Protein AF-A0A4P9YZ66-F1 (afdb_monomer_lite)

Foldseek 3Di:
DDDPPDDDPDDDPQLVVQQFFAACLGPSNQQVQCVLQVHDPDVPPSPDPRDAFPDWDDDPFKIKGKDWHADPPPPDDKIKIKIFIWTQDPPPRGTGTFKIKIFMDFPSCVSRCDQLSDTQAAFQLVVCVSPPAAPDWDADPDPPFHIKGHNLQQQKMWGFPHRDDPCRRTGTGMIMGGDRDD

Sequence (182 aa):
MYAMTQSVPRADPCPFHQVLATTPHGQLFQRHIAALYGLAVEEEEEDGPVPKASTVKTFSDCEYHTYQLPATSSGQHGIATVVYCFDRDARTSELSLGAIHLTGSSMPMRQFALPGNIELSMTGRQVVAALGEPERKGGPTSSASGVWMAWDRTGIQVELSAIDWEHPDATIREIILYRPAV

InterPro domains:
  IPR045657 Immunity protein CdiI, Gammaproteobacteria-type [PF19929] (97-178)

Organism: NCBI:txid1712513

pLDDT: mean 81.53, std 15.17, range [41.88, 97.5]

Radius of gyration: 18.16 Å; chains: 1; bounding box: 47×66×49 Å

Secondary structure (DSSP, 8-state):
-------PPPPPP-HHHHHTT--TT-HHHHHHHHHHTT----SS-TTS-PPPPSEEEE-SSEEEEEEEEPPPTTS----EEEEEEEEEPTTT--EEEEEEEEES-SSGGGGG--GGG--TT-BHHHHHHHH-S-SEEE--SSTT---EEEEGGGTEEEEES-SSTT-TTPBEEEEEEEPPP-

Structure (mmCIF, N/CA/C/O backbone):
data_AF-A0A4P9YZ66-F1
#
_entry.id   AF-A0A4P9YZ66-F1
#
loop_
_atom_site.group_PDB
_atom_site.id
_atom_site.type_symbol
_atom_site.label_atom_id
_atom_site.label_alt_id
_atom_site.label_comp_id
_atom_site.label_asym_id
_atom_site.label_entity_id
_atom_site.label_seq_id
_atom_site.pdbx_PDB_ins_code
_atom_site.Cartn_x
_atom_site.Cartn_y
_atom_site.Cartn_z
_atom_site.occupancy
_atom_site.B_iso_or_equiv
_atom_site.auth_seq_id
_atom_site.auth_comp_id
_atom_site.auth_asym_id
_atom_site.auth_atom_id
_atom_site.pdbx_PDB_model_num
ATOM 1 N N . MET A 1 1 ? -12.846 -50.600 -2.522 1.00 49.28 1 MET A N 1
ATOM 2 C CA . MET A 1 1 ? -11.863 -49.691 -3.145 1.00 49.28 1 MET A CA 1
ATOM 3 C C . MET A 1 1 ? -12.249 -48.282 -2.701 1.00 49.28 1 MET A C 1
ATOM 5 O O . MET A 1 1 ? -13.204 -47.739 -3.233 1.00 49.28 1 MET A O 1
ATOM 9 N N . TYR A 1 2 ? -11.654 -47.777 -1.614 1.00 46.97 2 TYR A N 1
ATOM 10 C CA . TYR A 1 2 ? -11.995 -46.464 -1.048 1.00 46.97 2 TYR A CA 1
ATOM 11 C C . TYR A 1 2 ? -11.134 -45.394 -1.721 1.00 46.97 2 TYR A C 1
ATOM 13 O O . TYR A 1 2 ? -9.908 -45.461 -1.651 1.00 46.97 2 TYR A O 1
ATOM 21 N N . ALA A 1 3 ? -11.773 -44.437 -2.393 1.00 48.75 3 ALA A N 1
ATOM 22 C CA . ALA A 1 3 ? -11.102 -43.268 -2.941 1.00 48.75 3 ALA A CA 1
ATOM 23 C C . ALA A 1 3 ? -10.721 -42.337 -1.782 1.00 48.75 3 ALA A C 1
ATOM 25 O O . ALA A 1 3 ? -11.588 -41.743 -1.145 1.00 48.75 3 ALA A O 1
ATOM 26 N N . MET A 1 4 ? -9.425 -42.240 -1.484 1.00 56.31 4 MET A N 1
ATOM 27 C CA . MET A 1 4 ? -8.910 -41.209 -0.590 1.00 56.31 4 MET A CA 1
ATOM 28 C C . MET A 1 4 ? -8.967 -39.869 -1.324 1.00 56.31 4 MET A C 1
ATOM 30 O O . MET A 1 4 ? -8.147 -39.593 -2.197 1.00 56.31 4 MET A O 1
ATOM 34 N N . THR A 1 5 ? -9.945 -39.034 -0.984 1.00 56.16 5 THR A N 1
ATOM 35 C CA . THR A 1 5 ? -9.934 -37.616 -1.344 1.00 56.16 5 THR A CA 1
ATOM 36 C C . THR A 1 5 ? -8.793 -36.949 -0.585 1.00 56.16 5 THR A C 1
ATOM 38 O O . THR A 1 5 ? -8.906 -36.699 0.614 1.00 56.16 5 THR A O 1
ATOM 41 N N . GLN A 1 6 ? -7.677 -36.697 -1.268 1.00 47.19 6 GLN A N 1
ATOM 42 C CA . GLN A 1 6 ? -6.627 -35.836 -0.737 1.00 47.19 6 GLN A CA 1
ATOM 43 C C . GLN A 1 6 ? -7.205 -34.425 -0.610 1.00 47.19 6 GLN A C 1
ATOM 45 O O . GLN A 1 6 ? -7.567 -33.800 -1.607 1.00 47.19 6 GLN A O 1
ATOM 50 N N . SER A 1 7 ? -7.348 -33.941 0.623 1.00 49.16 7 SER A N 1
ATOM 51 C CA . SER A 1 7 ? -7.690 -32.547 0.879 1.00 49.16 7 SER A CA 1
ATOM 52 C C . SER A 1 7 ? -6.542 -31.683 0.373 1.00 49.16 7 SER A C 1
ATOM 54 O O . SER A 1 7 ? -5.430 -31.771 0.896 1.00 49.16 7 SER A O 1
ATOM 56 N N . VAL A 1 8 ? -6.802 -30.862 -0.643 1.00 46.88 8 VAL A N 1
ATOM 57 C CA . VAL A 1 8 ? -5.858 -29.824 -1.061 1.00 46.88 8 VAL A CA 1
ATOM 58 C C . VAL A 1 8 ? -5.632 -28.916 0.153 1.00 46.88 8 VAL A C 1
ATOM 60 O O . VAL A 1 8 ? -6.621 -28.420 0.703 1.00 46.88 8 VAL A O 1
ATOM 63 N N . PRO A 1 9 ? -4.386 -28.724 0.621 1.00 41.88 9 PRO A N 1
ATOM 64 C CA . PRO A 1 9 ? -4.123 -27.795 1.708 1.00 41.88 9 PRO A CA 1
ATOM 65 C C . PRO A 1 9 ? -4.633 -26.416 1.285 1.00 41.88 9 PRO A C 1
ATOM 67 O O . PRO A 1 9 ? -4.266 -25.909 0.224 1.00 41.88 9 PRO A O 1
ATOM 70 N N . ARG A 1 10 ? -5.531 -25.832 2.087 1.00 47.53 10 ARG A N 1
ATOM 71 C CA . ARG A 1 10 ? -5.905 -24.427 1.915 1.00 47.53 10 ARG A CA 1
ATOM 72 C C . ARG A 1 10 ? -4.621 -23.627 2.087 1.00 47.53 10 ARG A C 1
ATOM 74 O O . ARG A 1 10 ? -4.001 -23.721 3.139 1.00 47.53 10 ARG A O 1
ATOM 81 N N . ALA A 1 11 ? -4.211 -22.903 1.048 1.00 54.81 11 ALA A N 1
ATOM 82 C CA . ALA A 1 11 ? -3.158 -21.914 1.196 1.00 54.81 11 ALA A CA 1
ATOM 83 C C . ALA A 1 11 ? -3.591 -20.959 2.313 1.00 54.81 11 ALA A C 1
ATOM 85 O O . ALA A 1 11 ? -4.713 -20.441 2.261 1.00 54.81 11 ALA A O 1
ATOM 86 N N . ASP A 1 12 ? -2.747 -20.788 3.329 1.00 51.47 12 ASP A N 1
ATOM 87 C CA . ASP A 1 12 ? -3.023 -19.824 4.385 1.00 51.47 12 ASP A CA 1
ATOM 88 C C . ASP A 1 12 ? -3.271 -18.462 3.729 1.00 51.47 12 ASP A C 1
ATOM 90 O O . ASP A 1 12 ? -2.506 -18.052 2.845 1.00 51.47 12 ASP A O 1
ATOM 94 N N . PRO A 1 13 ? -4.369 -17.772 4.080 1.00 62.62 13 PRO A N 1
ATOM 95 C CA . PRO A 1 13 ? -4.647 -16.478 3.497 1.00 62.62 13 PRO A CA 1
ATOM 96 C C . PRO A 1 13 ? -3.486 -15.554 3.854 1.00 62.62 13 PRO A C 1
ATOM 98 O O . PRO A 1 13 ? -3.155 -15.397 5.032 1.00 62.62 13 PRO A O 1
ATOM 101 N N . CYS A 1 14 ? -2.882 -14.969 2.818 1.00 64.75 14 CYS A N 1
ATOM 102 C CA . CYS A 1 14 ? -1.884 -13.909 2.917 1.00 64.75 14 CYS A CA 1
ATOM 103 C C . CYS A 1 14 ? -2.232 -12.957 4.086 1.00 64.75 14 CYS A C 1
ATOM 105 O O . CYS A 1 14 ? -3.402 -12.573 4.194 1.00 64.75 14 CYS A O 1
ATOM 107 N N . PRO A 1 15 ? -1.271 -12.552 4.943 1.00 61.22 15 PRO A N 1
ATOM 108 C CA . PRO A 1 15 ? -1.529 -11.653 6.073 1.00 61.22 15 PRO A CA 1
ATOM 109 C C . PRO A 1 15 ? -2.302 -10.384 5.686 1.00 61.22 15 PRO A C 1
ATOM 111 O O . PRO A 1 15 ? -3.110 -9.892 6.468 1.00 61.22 15 PRO A O 1
ATOM 114 N N . PHE A 1 16 ? -2.135 -9.903 4.449 1.00 71.50 16 PHE A N 1
ATOM 115 C CA . PHE A 1 16 ? -2.938 -8.820 3.883 1.00 71.50 16 PHE A CA 1
ATOM 116 C C . PHE A 1 16 ? -4.445 -9.122 3.875 1.00 71.50 16 PHE A C 1
ATOM 118 O O . PHE A 1 16 ? -5.248 -8.310 4.324 1.00 71.50 16 PHE A O 1
ATOM 125 N N . HIS A 1 17 ? -4.849 -10.308 3.414 1.00 75.38 17 HIS A N 1
ATOM 126 C CA . HIS A 1 17 ? -6.258 -10.703 3.402 1.00 75.38 17 HIS A CA 1
ATOM 127 C C . HIS A 1 17 ? -6.848 -10.798 4.809 1.00 75.38 17 HIS A C 1
ATOM 129 O O . HIS A 1 17 ? -8.046 -10.591 4.975 1.00 75.38 17 HIS A O 1
ATOM 135 N N . GLN A 1 18 ? -6.021 -11.081 5.818 1.00 75.81 18 GLN A N 1
ATOM 136 C CA . GLN A 1 18 ? -6.464 -11.148 7.211 1.00 75.81 18 GLN A CA 1
ATOM 137 C C . GLN A 1 18 ? -6.764 -9.763 7.795 1.00 75.81 18 GLN A C 1
ATOM 139 O O . GLN A 1 18 ? -7.584 -9.654 8.702 1.00 75.81 18 GLN A O 1
ATOM 144 N N . VAL A 1 19 ? -6.128 -8.706 7.277 1.00 79.31 19 VAL A N 1
ATOM 145 C CA . VAL A 1 19 ? -6.390 -7.322 7.705 1.00 79.31 19 VAL A CA 1
ATOM 146 C C . VAL A 1 19 ? -7.425 -6.602 6.845 1.00 79.31 19 VAL A C 1
ATOM 148 O O . VAL A 1 19 ? -7.869 -5.512 7.213 1.00 79.31 19 VAL A O 1
ATOM 151 N N . LEU A 1 20 ? -7.863 -7.192 5.729 1.00 78.81 20 LEU A N 1
ATOM 152 C CA . LEU A 1 20 ? -8.990 -6.661 4.965 1.00 78.81 20 LEU A CA 1
ATOM 153 C C . LEU A 1 20 ? -10.239 -6.561 5.856 1.00 78.81 20 LEU A C 1
ATOM 155 O O . LEU A 1 20 ? -10.486 -7.408 6.709 1.00 78.81 20 LEU A O 1
ATOM 159 N N . ALA A 1 21 ? -11.021 -5.500 5.649 1.00 81.94 21 ALA A N 1
ATOM 160 C CA . ALA A 1 21 ? -12.227 -5.165 6.417 1.00 81.94 21 ALA A CA 1
ATOM 161 C C . ALA A 1 21 ? -12.022 -4.805 7.904 1.00 81.94 21 ALA A C 1
ATOM 163 O O . ALA A 1 21 ? -12.999 -4.566 8.609 1.00 81.94 21 ALA A O 1
ATOM 164 N N . THR A 1 22 ? -10.781 -4.701 8.383 1.00 88.94 22 THR A N 1
ATOM 165 C CA . THR A 1 22 ? -10.498 -4.140 9.714 1.00 88.94 22 THR A CA 1
ATOM 166 C C . THR A 1 22 ? -10.749 -2.629 9.773 1.00 88.94 22 THR A C 1
ATOM 168 O O . THR A 1 22 ? -10.855 -1.956 8.748 1.00 88.94 22 THR A O 1
ATOM 171 N N . THR A 1 23 ? -10.838 -2.091 10.988 1.00 90.94 23 THR A N 1
ATOM 172 C CA . THR A 1 23 ? -10.915 -0.650 11.280 1.00 90.94 23 THR A CA 1
ATOM 173 C C . THR A 1 23 ? -9.575 -0.184 11.882 1.00 90.94 23 THR A C 1
ATOM 175 O O . THR A 1 23 ? -8.807 -1.036 12.345 1.00 90.94 23 THR A O 1
ATOM 178 N N . PRO A 1 24 ? -9.268 1.127 11.957 1.00 89.44 24 PRO A N 1
ATOM 179 C CA . PRO A 1 24 ? -8.000 1.601 12.533 1.00 89.44 24 PRO A CA 1
ATOM 180 C C . PRO A 1 24 ? -7.844 1.321 14.038 1.00 89.44 24 PRO A C 1
ATOM 182 O O . PRO A 1 24 ? -6.771 1.519 14.607 1.00 89.44 24 PRO A O 1
ATOM 185 N N . HIS A 1 25 ? -8.904 0.850 14.697 1.00 88.75 25 HIS A N 1
ATOM 186 C CA . HIS A 1 25 ? -8.898 0.426 16.098 1.00 88.75 25 HIS A CA 1
ATOM 187 C C . HIS A 1 25 ? -9.155 -1.079 16.253 1.00 88.75 25 HIS A C 1
ATOM 189 O O . HIS A 1 25 ? -9.274 -1.575 17.367 1.00 88.75 25 HIS A O 1
ATOM 195 N N . GLY A 1 26 ? -9.274 -1.813 15.144 1.00 87.75 26 GLY A N 1
ATOM 196 C CA . GLY A 1 26 ? -9.519 -3.248 15.167 1.00 87.75 26 GLY A CA 1
ATOM 197 C C . GLY A 1 26 ? -8.294 -4.015 15.659 1.00 87.75 26 GLY A C 1
ATOM 198 O O . GLY A 1 26 ? -7.167 -3.732 15.253 1.00 87.75 26 GLY A O 1
ATOM 199 N N . GLN A 1 27 ? -8.518 -5.049 16.469 1.00 87.69 27 GLN A N 1
ATOM 200 C CA . GLN A 1 27 ? -7.443 -5.868 17.035 1.00 87.69 27 GLN A CA 1
ATOM 201 C C . GLN A 1 27 ? -6.532 -6.469 15.949 1.00 87.69 27 GLN A C 1
ATOM 203 O O . GLN A 1 27 ? -5.312 -6.423 16.062 1.00 87.69 27 GLN A O 1
ATOM 208 N N . LEU A 1 28 ? -7.102 -6.983 14.853 1.00 87.56 28 LEU A N 1
ATOM 209 C CA . LEU A 1 28 ? -6.324 -7.535 13.732 1.00 87.56 28 LEU A CA 1
ATOM 210 C C . LEU A 1 28 ? -5.400 -6.493 13.082 1.00 87.56 28 LEU A C 1
ATOM 212 O O . LEU A 1 28 ? -4.259 -6.809 12.750 1.00 87.56 28 LEU A O 1
ATOM 216 N N . PHE A 1 29 ? -5.862 -5.247 12.950 1.00 89.19 29 PHE A N 1
ATOM 217 C CA . PHE A 1 29 ? -5.042 -4.144 12.452 1.00 89.19 29 PHE A CA 1
ATOM 218 C C . PHE A 1 29 ? -3.889 -3.836 13.414 1.00 89.19 29 PHE A C 1
ATOM 220 O O . PHE A 1 29 ? -2.732 -3.812 13.000 1.00 89.19 29 PHE A O 1
ATOM 227 N N . GLN A 1 30 ? -4.181 -3.680 14.706 1.00 88.25 30 GLN A N 1
ATOM 228 C CA . GLN A 1 30 ? -3.173 -3.414 15.736 1.00 88.25 30 GLN A CA 1
ATOM 229 C C . GLN A 1 30 ? -2.091 -4.501 15.791 1.00 88.25 30 GLN A C 1
ATOM 231 O O . GLN A 1 30 ? -0.899 -4.189 15.815 1.00 88.25 30 GLN A O 1
ATOM 236 N N . ARG A 1 31 ? -2.496 -5.777 15.734 1.00 85.25 31 ARG A N 1
ATOM 237 C CA . ARG A 1 31 ? -1.580 -6.928 15.677 1.00 85.25 31 ARG A CA 1
ATOM 238 C C . ARG A 1 31 ? -0.680 -6.878 14.447 1.00 85.25 31 ARG A C 1
ATOM 240 O O . ARG A 1 31 ? 0.514 -7.151 14.543 1.00 85.25 31 ARG A O 1
ATOM 247 N N . HIS A 1 32 ? -1.231 -6.498 13.299 1.00 86.25 32 HIS A N 1
ATOM 248 C CA . HIS A 1 32 ? -0.461 -6.370 12.070 1.00 86.25 32 HIS A CA 1
ATOM 249 C C . HIS A 1 32 ? 0.552 -5.217 12.131 1.00 86.25 32 HIS A C 1
ATOM 251 O O . HIS A 1 32 ? 1.704 -5.408 11.746 1.00 86.25 32 HIS A O 1
ATOM 257 N N . ILE A 1 33 ? 0.184 -4.057 12.690 1.00 86.50 33 ILE A N 1
ATOM 258 C CA . ILE A 1 33 ? 1.139 -2.963 12.927 1.00 86.50 33 ILE A CA 1
ATOM 259 C C . ILE A 1 33 ? 2.257 -3.414 13.870 1.00 86.50 33 ILE A C 1
ATOM 261 O O . ILE A 1 33 ? 3.427 -3.200 13.570 1.00 86.50 33 ILE A O 1
ATOM 265 N N . ALA A 1 34 ? 1.930 -4.066 14.987 1.00 84.12 34 ALA A N 1
ATOM 266 C CA . ALA A 1 34 ? 2.940 -4.580 15.911 1.00 84.12 34 ALA A CA 1
ATOM 267 C C . ALA A 1 34 ? 3.915 -5.548 15.211 1.00 84.12 34 ALA A C 1
ATOM 269 O O . ALA A 1 34 ? 5.133 -5.397 15.346 1.00 84.12 34 ALA A O 1
ATOM 270 N N . ALA A 1 35 ? 3.398 -6.461 14.380 1.00 82.25 35 ALA A N 1
ATOM 271 C CA . ALA A 1 35 ? 4.213 -7.383 13.593 1.00 82.25 35 ALA A CA 1
ATOM 272 C C . ALA A 1 35 ? 5.181 -6.657 12.638 1.00 82.25 35 ALA A C 1
ATOM 274 O O . ALA A 1 35 ? 6.358 -7.028 12.582 1.00 82.25 35 ALA A O 1
ATOM 275 N N . LEU A 1 36 ? 4.740 -5.584 11.965 1.00 81.00 36 LEU A N 1
ATOM 276 C CA . LEU A 1 36 ? 5.592 -4.780 11.071 1.00 81.00 36 LEU A CA 1
ATOM 277 C C . LEU A 1 36 ? 6.781 -4.132 11.783 1.00 81.00 36 LEU A C 1
ATOM 279 O O . LEU A 1 36 ? 7.839 -3.950 11.180 1.00 81.00 36 LEU A O 1
ATOM 283 N N . TYR A 1 37 ? 6.627 -3.807 13.066 1.00 78.69 37 TYR A N 1
ATOM 284 C CA . TYR A 1 37 ? 7.705 -3.280 13.902 1.00 78.69 37 TYR A CA 1
ATOM 285 C C . TYR A 1 37 ? 8.539 -4.383 14.575 1.00 78.69 37 TYR A C 1
ATOM 287 O O . TYR A 1 37 ? 9.467 -4.076 15.322 1.00 78.69 37 TYR A O 1
ATOM 295 N N . GLY A 1 38 ? 8.239 -5.661 14.315 1.00 78.56 38 GLY A N 1
ATOM 296 C CA . GLY A 1 38 ? 8.894 -6.797 14.964 1.00 78.56 38 GLY A CA 1
ATOM 297 C C . GLY A 1 38 ? 8.591 -6.893 16.460 1.00 78.56 38 GLY A C 1
ATOM 298 O O . GLY A 1 38 ? 9.386 -7.463 17.206 1.00 78.56 38 GLY A O 1
ATOM 299 N N . LEU A 1 39 ? 7.479 -6.308 16.910 1.00 79.56 39 LEU A N 1
ATOM 300 C CA . LEU A 1 39 ? 7.048 -6.359 18.301 1.00 79.56 39 LEU A CA 1
ATOM 301 C C . LEU A 1 39 ? 6.318 -7.675 18.566 1.00 79.56 39 LEU A C 1
ATOM 303 O O . LEU A 1 39 ? 5.580 -8.173 17.712 1.00 79.56 39 LEU A O 1
ATOM 307 N N . ALA A 1 40 ? 6.525 -8.235 19.758 1.00 74.75 40 ALA A N 1
ATOM 308 C CA . ALA A 1 40 ? 5.752 -9.382 20.206 1.00 74.75 40 ALA A CA 1
ATOM 309 C C . ALA A 1 40 ? 4.278 -8.974 20.313 1.00 74.75 40 ALA A C 1
ATOM 311 O O . ALA A 1 40 ? 3.940 -7.985 20.961 1.00 74.75 40 ALA A O 1
ATOM 312 N N . VAL A 1 41 ? 3.412 -9.733 19.650 1.00 67.75 41 VAL A N 1
ATOM 313 C CA . VAL A 1 41 ? 1.969 -9.636 19.841 1.00 67.75 41 VAL A CA 1
ATOM 314 C C . VAL A 1 41 ? 1.641 -10.574 20.991 1.00 67.75 41 VAL A C 1
ATOM 316 O O . VAL A 1 41 ? 1.445 -11.767 20.769 1.00 67.75 41 VAL A O 1
ATOM 319 N N . GLU A 1 42 ? 1.665 -10.076 22.225 1.00 67.38 42 GLU A N 1
ATOM 320 C CA . GLU A 1 42 ? 1.164 -10.875 23.341 1.00 67.38 42 GLU A CA 1
ATOM 321 C C . GLU A 1 42 ? -0.352 -11.041 23.174 1.00 67.38 42 GLU A C 1
ATOM 323 O O . GLU A 1 42 ? -1.070 -10.084 22.883 1.00 67.38 42 GLU A O 1
ATOM 328 N N . GLU A 1 43 ? -0.841 -12.281 23.256 1.00 61.62 43 GLU A N 1
ATOM 329 C CA . GLU A 1 43 ? -2.228 -12.612 22.901 1.00 61.62 43 GLU A CA 1
ATOM 330 C C . GLU A 1 43 ? -3.262 -11.998 23.862 1.00 61.62 43 GLU A C 1
ATOM 332 O O . GLU A 1 43 ? -4.433 -11.900 23.487 1.00 61.62 43 GLU A O 1
ATOM 337 N N . GLU A 1 44 ? -2.832 -11.548 25.048 1.00 58.19 44 GLU A N 1
ATOM 338 C CA . GLU A 1 44 ? -3.707 -11.196 26.175 1.00 58.19 44 GLU A CA 1
ATOM 339 C C . GLU A 1 44 ? -3.607 -9.738 26.666 1.00 58.19 44 GLU A C 1
ATOM 341 O O . GLU A 1 44 ? -4.489 -9.302 27.405 1.00 58.19 44 GLU A O 1
ATOM 346 N N . GLU A 1 45 ? -2.613 -8.946 26.243 1.00 57.75 45 GLU A N 1
ATOM 347 C CA . GLU A 1 45 ? -2.569 -7.517 26.590 1.00 57.75 45 GLU A CA 1
ATOM 348 C C . GLU A 1 45 ? -3.289 -6.680 25.527 1.00 57.75 45 GLU A C 1
ATOM 350 O O . GLU A 1 45 ? -2.757 -6.384 24.456 1.00 57.75 45 GLU A O 1
ATOM 355 N N . GLU A 1 46 ? -4.515 -6.263 25.854 1.00 55.53 46 GLU A N 1
ATOM 356 C CA . GLU A 1 46 ? -5.337 -5.339 25.054 1.00 55.53 46 GLU A CA 1
ATOM 357 C C . GLU A 1 46 ? -4.623 -3.990 24.791 1.00 55.53 46 GLU A C 1
ATOM 359 O O . GLU A 1 46 ? -4.924 -3.315 23.809 1.00 55.53 46 GLU A O 1
ATOM 364 N N . ASP A 1 47 ? -3.611 -3.662 25.607 1.00 54.94 47 ASP A N 1
ATOM 365 C CA . ASP A 1 47 ? -2.813 -2.429 25.580 1.00 54.94 47 ASP A CA 1
ATOM 366 C C . ASP A 1 47 ? -1.299 -2.670 25.379 1.00 54.94 47 ASP A C 1
ATOM 368 O O . ASP A 1 47 ? -0.467 -1.844 25.774 1.00 54.94 47 ASP A O 1
ATOM 372 N N . GLY A 1 48 ? -0.905 -3.779 24.739 1.00 60.59 48 GLY A N 1
ATOM 373 C CA . GLY A 1 48 ? 0.479 -3.943 24.276 1.00 60.59 48 GLY A CA 1
ATOM 374 C C . GLY A 1 48 ? 0.922 -2.726 23.437 1.00 60.59 48 GLY A C 1
ATOM 375 O O . GLY A 1 48 ? 0.073 -2.042 22.857 1.00 60.59 48 GLY A O 1
ATOM 376 N N . PRO A 1 49 ? 2.225 -2.391 23.349 1.00 67.62 49 PRO A N 1
ATOM 377 C CA . PRO A 1 49 ? 2.683 -1.138 22.750 1.00 67.62 49 PRO A CA 1
ATOM 378 C C . PRO A 1 49 ? 2.481 -1.138 21.229 1.00 67.62 49 PRO A C 1
ATOM 380 O O . PRO A 1 49 ? 3.419 -1.351 20.465 1.00 67.62 49 PRO A O 1
ATOM 383 N N . VAL A 1 50 ? 1.255 -0.879 20.771 1.00 76.75 50 VAL A N 1
ATOM 384 C CA . VAL A 1 50 ? 0.945 -0.700 19.357 1.00 76.75 50 VAL A CA 1
ATOM 385 C C . VAL A 1 50 ? 1.607 0.605 18.916 1.00 76.75 50 VAL A C 1
ATOM 387 O O . VAL A 1 50 ? 1.307 1.672 19.467 1.00 76.75 50 VAL A O 1
ATOM 390 N N . PRO A 1 51 ? 2.509 0.555 17.924 1.00 83.19 51 PRO A N 1
ATOM 391 C CA . PRO A 1 51 ? 3.099 1.747 17.345 1.00 83.19 51 PRO A CA 1
ATOM 392 C C . PRO A 1 51 ? 2.009 2.744 16.951 1.00 83.19 51 PRO A C 1
ATOM 394 O O . PRO A 1 51 ? 1.034 2.396 16.283 1.00 83.19 51 PRO A O 1
ATOM 397 N N . LYS A 1 52 ? 2.161 4.002 17.369 1.00 88.69 52 LYS A N 1
ATOM 398 C CA . LYS A 1 52 ? 1.259 5.072 16.935 1.00 88.69 52 LYS A CA 1
ATOM 399 C C . LYS A 1 52 ? 1.585 5.457 15.497 1.00 88.69 52 LYS A C 1
ATOM 401 O O . LYS A 1 52 ? 2.755 5.494 15.114 1.00 88.69 52 LYS A O 1
ATOM 406 N N . ALA A 1 53 ? 0.553 5.789 14.726 1.00 91.88 53 ALA A N 1
ATOM 407 C CA . ALA A 1 53 ? 0.741 6.348 13.394 1.00 91.88 53 ALA A CA 1
ATOM 408 C C . ALA A 1 53 ? 1.601 7.620 13.482 1.00 91.88 53 ALA A C 1
ATOM 410 O O . ALA A 1 53 ? 1.356 8.496 14.312 1.00 91.88 53 ALA A O 1
ATOM 411 N N . SER A 1 54 ? 2.601 7.728 12.610 1.00 91.94 54 SER A N 1
ATOM 412 C CA . SER A 1 54 ? 3.440 8.920 12.464 1.00 91.94 54 SER A CA 1
ATOM 413 C C . SER A 1 54 ? 2.620 10.123 11.996 1.00 91.94 54 SER A C 1
ATOM 415 O O . SER A 1 54 ? 2.936 11.269 12.307 1.00 91.94 54 SER A O 1
ATOM 417 N N . THR A 1 55 ? 1.562 9.882 11.223 1.00 96.06 55 THR A N 1
ATOM 418 C CA . THR A 1 55 ? 0.594 10.903 10.820 1.00 96.06 55 THR A CA 1
ATOM 419 C C . THR A 1 55 ? -0.769 10.258 10.618 1.00 96.06 55 THR A C 1
ATOM 421 O O . THR A 1 55 ? -0.853 9.142 10.107 1.00 96.06 55 THR A O 1
ATOM 424 N N . VAL A 1 56 ? -1.823 10.986 10.984 1.00 96.94 56 VAL A N 1
ATOM 425 C CA . VAL A 1 56 ? -3.211 10.664 10.645 1.00 96.94 56 VAL A CA 1
ATOM 426 C C . VAL A 1 56 ? -3.774 11.826 9.832 1.00 96.94 56 VAL A C 1
ATOM 428 O O . VAL A 1 56 ? -3.704 12.975 10.273 1.00 96.94 56 VAL A O 1
ATOM 431 N N . LYS A 1 57 ? -4.279 11.547 8.627 1.00 97.50 57 LYS A N 1
ATOM 432 C CA . LYS A 1 57 ? -4.972 12.533 7.784 1.00 97.50 57 LYS A CA 1
ATOM 433 C C . LYS A 1 57 ? -6.410 12.093 7.578 1.00 97.50 57 LYS A C 1
ATOM 435 O O . LYS A 1 57 ? -6.643 11.001 7.074 1.00 97.50 57 LYS A O 1
ATOM 440 N N . THR A 1 58 ? -7.352 12.965 7.903 1.00 96.94 58 THR A N 1
ATOM 441 C CA . THR A 1 58 ? -8.784 12.678 7.790 1.00 96.94 58 THR A CA 1
ATOM 442 C C . THR A 1 58 ? -9.403 13.533 6.695 1.00 96.94 58 THR A C 1
ATOM 444 O O . THR A 1 58 ? -9.171 14.741 6.627 1.00 96.94 58 THR A O 1
ATOM 447 N N . PHE A 1 59 ? -10.217 12.897 5.864 1.00 96.19 59 PHE A N 1
ATOM 448 C CA . PHE A 1 59 ? -11.051 13.515 4.843 1.00 96.19 59 PHE A CA 1
ATOM 449 C C . PHE A 1 59 ? -12.523 13.168 5.111 1.00 96.19 59 PHE A C 1
ATOM 451 O O . PHE A 1 59 ? -12.844 12.428 6.045 1.00 96.19 59 PHE A O 1
ATOM 458 N N . SER A 1 60 ? -13.440 13.727 4.319 1.00 96.19 60 SER A N 1
ATOM 459 C CA . SER A 1 60 ? -14.880 13.485 4.494 1.00 96.19 60 SER A CA 1
ATOM 460 C C . SER A 1 60 ? -15.264 12.013 4.324 1.00 96.19 60 SER A C 1
ATOM 462 O O . SER A 1 60 ? -16.186 11.542 4.983 1.00 96.19 60 SER A O 1
ATOM 464 N N . ASP A 1 61 ? -14.556 11.297 3.458 1.00 95.81 61 ASP A N 1
ATOM 465 C CA . ASP A 1 61 ? -14.859 9.942 3.002 1.00 95.81 61 ASP A CA 1
ATOM 466 C C . ASP A 1 61 ? -13.793 8.908 3.383 1.00 95.81 61 ASP A C 1
ATOM 468 O O . ASP A 1 61 ? -14.019 7.720 3.181 1.00 95.81 61 ASP A O 1
ATOM 472 N N . CYS A 1 62 ? -12.655 9.315 3.952 1.00 96.44 62 CYS A N 1
ATOM 473 C CA . CYS A 1 62 ? -11.580 8.386 4.296 1.00 96.44 62 CYS A CA 1
ATOM 474 C C . CYS A 1 62 ? -10.627 8.905 5.385 1.00 96.44 62 CYS A C 1
ATOM 476 O O . CYS A 1 62 ? -10.605 10.092 5.727 1.00 96.44 62 CYS A O 1
ATOM 478 N N . GLU A 1 63 ? -9.818 7.999 5.930 1.00 97.31 63 GLU A N 1
ATOM 479 C CA . GLU A 1 63 ? -8.742 8.290 6.877 1.00 97.31 63 GLU A CA 1
ATOM 480 C C . GLU A 1 63 ? -7.455 7.558 6.487 1.00 97.31 63 GLU A C 1
ATOM 482 O O . GLU A 1 63 ? -7.470 6.367 6.185 1.00 97.31 63 GLU A O 1
ATOM 487 N N . TYR A 1 64 ? -6.329 8.270 6.513 1.00 97.25 64 TYR A N 1
ATOM 488 C CA . TYR A 1 64 ? -5.009 7.734 6.193 1.00 97.25 64 TYR A CA 1
ATOM 489 C C . TYR A 1 64 ? -4.144 7.679 7.445 1.00 97.25 64 TYR A C 1
ATOM 491 O O . TYR A 1 64 ? -3.852 8.717 8.041 1.00 97.25 64 TYR A O 1
ATOM 499 N N . HIS A 1 65 ? -3.665 6.485 7.788 1.00 96.62 65 HIS A N 1
ATOM 500 C CA . HIS A 1 65 ? -2.722 6.258 8.879 1.00 96.62 65 HIS A CA 1
ATOM 501 C C . HIS A 1 65 ? -1.355 5.910 8.303 1.00 96.62 65 HIS A C 1
ATOM 503 O O . HIS A 1 65 ? -1.177 4.854 7.697 1.00 96.62 65 HIS A O 1
ATOM 509 N N . THR A 1 66 ? -0.384 6.800 8.483 1.00 94.75 66 THR A N 1
ATOM 510 C CA . THR A 1 66 ? 0.984 6.630 7.985 1.00 94.75 66 THR A CA 1
ATOM 511 C C . THR A 1 66 ? 1.891 6.090 9.082 1.00 94.75 66 THR A C 1
ATOM 513 O O . THR A 1 66 ? 1.972 6.679 10.157 1.00 94.75 66 THR A O 1
ATOM 516 N N . TYR A 1 67 ? 2.632 5.026 8.782 1.00 91.62 67 TYR A N 1
ATOM 517 C CA . TYR A 1 67 ? 3.618 4.407 9.662 1.00 91.62 67 TYR A CA 1
ATOM 518 C C . TYR A 1 67 ? 4.982 4.395 8.982 1.00 91.62 67 TYR A C 1
ATOM 520 O O . T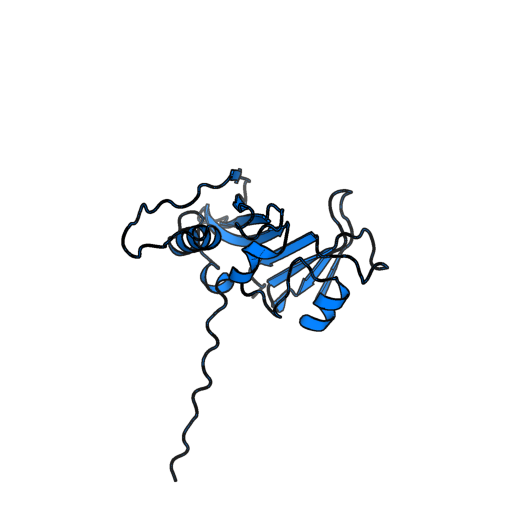YR A 1 67 ? 5.137 3.856 7.884 1.00 91.62 67 TYR A O 1
ATOM 528 N N . GLN A 1 68 ? 5.975 4.989 9.640 1.00 89.31 68 GLN A N 1
ATOM 529 C CA . GLN A 1 68 ? 7.370 4.906 9.220 1.00 89.31 68 GLN A CA 1
ATOM 530 C C . GLN A 1 68 ? 8.036 3.729 9.921 1.00 89.31 68 GLN A C 1
ATOM 532 O O . GLN A 1 68 ? 8.195 3.727 11.146 1.00 89.31 68 GLN A O 1
ATOM 537 N N . LEU A 1 69 ? 8.416 2.725 9.137 1.00 83.62 69 LEU A N 1
ATOM 538 C CA . LEU A 1 69 ? 9.094 1.543 9.641 1.00 83.62 69 LEU A CA 1
ATOM 539 C C . LEU A 1 69 ? 10.601 1.831 9.707 1.00 83.62 69 LEU A C 1
ATOM 541 O O . LEU A 1 69 ? 11.183 2.269 8.705 1.00 83.62 69 LEU A O 1
ATOM 545 N N . PRO A 1 70 ? 11.250 1.612 10.865 1.00 73.62 70 PRO A N 1
ATOM 546 C CA . PRO A 1 70 ? 12.686 1.800 10.982 1.00 73.62 70 PRO A CA 1
ATOM 547 C C . PRO A 1 70 ? 13.424 0.813 10.072 1.00 73.62 70 PRO A C 1
ATOM 549 O O . PRO A 1 70 ? 12.986 -0.321 9.865 1.00 73.62 70 PRO A O 1
ATOM 552 N N . ALA A 1 71 ? 14.580 1.234 9.553 1.00 65.06 71 ALA A N 1
ATOM 553 C CA . ALA A 1 71 ? 15.488 0.318 8.878 1.00 65.06 71 ALA A CA 1
ATOM 554 C C . ALA A 1 71 ? 15.841 -0.818 9.848 1.00 65.06 71 ALA A C 1
ATOM 556 O O . ALA A 1 71 ? 16.303 -0.565 10.964 1.00 65.06 71 ALA A O 1
ATOM 557 N N . THR A 1 72 ? 15.604 -2.068 9.446 1.00 63.41 72 THR A N 1
ATOM 558 C CA . THR A 1 72 ? 16.026 -3.214 10.263 1.00 63.41 72 THR A CA 1
ATOM 559 C C . THR A 1 72 ? 17.541 -3.160 10.483 1.00 63.41 72 THR A C 1
ATOM 561 O O . THR A 1 72 ? 18.289 -2.670 9.636 1.00 63.41 72 THR A O 1
ATOM 564 N N . SER A 1 73 ? 18.012 -3.695 11.607 1.00 53.34 73 SER A N 1
ATOM 565 C CA . SER A 1 73 ? 19.415 -3.697 12.059 1.00 53.34 73 SER A CA 1
ATOM 566 C C . SER A 1 73 ? 20.423 -4.381 11.114 1.00 53.34 73 SER A C 1
ATOM 568 O O . SER A 1 73 ? 21.608 -4.449 11.428 1.00 53.34 73 SER A O 1
ATOM 570 N N . SER A 1 74 ? 19.994 -4.854 9.941 1.00 55.72 74 SER A N 1
ATOM 571 C CA . SER A 1 74 ? 20.801 -5.570 8.945 1.00 55.72 74 SER A CA 1
ATOM 572 C C . SER A 1 74 ? 21.701 -4.679 8.067 1.00 55.72 74 SER A C 1
ATOM 574 O O . SER A 1 74 ? 22.277 -5.157 7.093 1.00 55.72 74 SER A O 1
ATOM 576 N N . GLY A 1 75 ? 21.870 -3.393 8.398 1.00 48.00 75 GLY A N 1
ATOM 577 C CA . GLY A 1 75 ? 22.853 -2.517 7.742 1.00 48.00 75 GLY A CA 1
ATOM 578 C C . GLY A 1 75 ? 22.479 -2.036 6.333 1.00 48.00 75 GLY A C 1
ATOM 579 O O . GLY A 1 75 ? 23.276 -1.350 5.698 1.00 48.00 75 GLY A O 1
ATOM 580 N N . GLN A 1 76 ? 21.273 -2.338 5.842 1.00 51.62 76 GLN A N 1
ATOM 581 C CA . GLN A 1 76 ? 20.721 -1.709 4.640 1.00 51.62 76 GLN A CA 1
ATOM 582 C C . GLN A 1 76 ? 19.861 -0.504 5.031 1.00 51.62 76 GLN A C 1
ATOM 584 O O . GLN A 1 76 ? 18.807 -0.633 5.651 1.00 51.62 76 GLN A O 1
ATOM 589 N N . HIS A 1 77 ? 20.339 0.689 4.679 1.00 46.25 77 HIS A N 1
ATOM 590 C CA . HIS A 1 77 ? 19.675 1.953 4.970 1.00 46.25 77 HIS A CA 1
ATOM 591 C C . HIS A 1 77 ? 18.437 2.150 4.084 1.00 46.25 77 HIS A C 1
ATOM 593 O O . HIS A 1 77 ? 18.540 2.212 2.862 1.00 46.25 77 HIS A O 1
ATOM 599 N N . GLY A 1 78 ? 17.269 2.310 4.701 1.00 59.91 78 GLY A N 1
ATOM 600 C CA . GLY A 1 78 ? 16.090 2.884 4.058 1.00 59.91 78 GLY A CA 1
ATOM 601 C C . GLY A 1 78 ? 14.882 2.878 4.989 1.00 59.91 78 GLY A C 1
ATOM 602 O O . GLY A 1 78 ? 14.751 2.002 5.839 1.00 59.91 78 GLY A O 1
ATOM 603 N N . ILE A 1 79 ? 14.037 3.900 4.862 1.00 72.75 79 ILE A N 1
ATOM 604 C CA . ILE A 1 79 ? 12.775 4.012 5.596 1.00 72.75 79 ILE A CA 1
ATOM 605 C C . ILE A 1 79 ? 11.698 3.444 4.679 1.00 72.75 79 ILE A C 1
ATOM 607 O O . ILE A 1 79 ? 11.527 3.940 3.563 1.00 72.75 79 ILE A O 1
ATOM 611 N N . ALA A 1 80 ? 10.992 2.409 5.129 1.00 84.00 80 ALA A N 1
ATOM 612 C CA . ALA A 1 80 ? 9.752 2.008 4.477 1.00 84.00 80 ALA A CA 1
ATOM 613 C C . ALA A 1 80 ? 8.598 2.799 5.088 1.00 84.00 80 ALA A C 1
ATOM 615 O O . ALA A 1 80 ? 8.580 3.067 6.291 1.00 84.00 80 ALA A O 1
ATOM 616 N N . THR A 1 81 ? 7.638 3.175 4.256 1.00 89.88 81 THR A N 1
ATOM 617 C CA . THR A 1 81 ? 6.410 3.818 4.710 1.00 89.88 81 THR A CA 1
ATOM 618 C C . THR A 1 81 ? 5.231 2.959 4.300 1.00 89.88 81 THR A C 1
ATOM 620 O O . THR A 1 81 ? 5.086 2.612 3.127 1.00 89.88 81 THR A O 1
ATOM 623 N N . VAL A 1 82 ? 4.394 2.640 5.283 1.00 91.56 82 VAL A N 1
ATOM 624 C CA . VAL A 1 82 ? 3.115 1.966 5.079 1.00 91.56 82 VAL A CA 1
ATOM 625 C C . VAL A 1 82 ? 2.010 2.969 5.371 1.00 91.56 82 VAL A C 1
ATOM 627 O O . VAL A 1 82 ? 2.012 3.600 6.430 1.00 91.56 82 VAL A O 1
ATOM 630 N N . VAL A 1 83 ? 1.074 3.140 4.441 1.00 94.56 83 VAL A N 1
ATOM 631 C CA . VAL A 1 83 ? -0.114 3.973 4.655 1.00 94.56 83 VAL A CA 1
ATOM 632 C C . VAL A 1 83 ? -1.357 3.112 4.540 1.00 94.56 83 VAL A C 1
ATOM 634 O O . VAL A 1 83 ? -1.600 2.517 3.498 1.00 94.56 83 VAL A O 1
ATOM 637 N N . TYR A 1 84 ? -2.155 3.070 5.598 1.00 95.00 84 TYR A N 1
ATOM 638 C CA . TYR A 1 84 ? -3.460 2.414 5.592 1.00 95.00 84 TYR A CA 1
ATOM 639 C C . TYR A 1 84 ? -4.521 3.457 5.280 1.00 95.00 84 TYR A C 1
ATOM 641 O O . TYR A 1 84 ? -4.604 4.463 5.982 1.00 95.00 84 TYR A O 1
ATOM 649 N N . CYS A 1 85 ? -5.302 3.220 4.232 1.00 96.19 85 CYS A N 1
ATOM 650 C CA . CYS A 1 85 ? -6.457 4.020 3.864 1.00 96.19 85 CYS A CA 1
ATOM 651 C C . CYS A 1 85 ? -7.725 3.296 4.320 1.00 96.19 85 CYS A C 1
ATOM 653 O O . CYS A 1 85 ? -7.998 2.173 3.885 1.00 96.19 85 CYS A O 1
ATOM 655 N N . PHE A 1 86 ? -8.487 3.936 5.198 1.00 96.06 86 PHE A N 1
ATOM 656 C CA . PHE A 1 86 ? -9.776 3.454 5.663 1.00 96.06 86 PHE A CA 1
ATOM 657 C C . PHE A 1 86 ? -10.888 4.264 5.011 1.00 96.06 86 PHE A C 1
ATOM 659 O O . PHE A 1 86 ? -10.980 5.470 5.232 1.00 96.06 86 PHE A O 1
ATOM 666 N N . ASP A 1 87 ? -11.742 3.595 4.248 1.00 95.19 87 ASP A N 1
ATOM 667 C CA . ASP A 1 87 ? -12.929 4.191 3.649 1.00 95.19 87 ASP A CA 1
ATOM 668 C C . ASP A 1 87 ? -14.015 4.348 4.709 1.00 95.19 87 ASP A C 1
ATOM 670 O O . ASP A 1 87 ? -14.230 3.456 5.538 1.00 95.19 87 ASP A O 1
ATOM 674 N N . ARG A 1 88 ? -14.723 5.473 4.662 1.00 95.69 88 ARG A N 1
ATOM 675 C CA . ARG A 1 88 ? -15.872 5.760 5.513 1.00 95.69 88 ARG A CA 1
ATOM 676 C C . ARG A 1 88 ? -17.153 5.357 4.801 1.00 95.69 88 ARG A C 1
ATOM 678 O O . ARG A 1 88 ? -17.486 5.898 3.747 1.00 95.69 88 ARG A O 1
ATOM 685 N N . ASP A 1 89 ? -17.919 4.466 5.416 1.00 94.19 89 ASP A N 1
ATOM 686 C CA . ASP A 1 89 ? -19.264 4.166 4.941 1.00 94.19 89 ASP A CA 1
ATOM 687 C C . ASP A 1 89 ? -20.152 5.414 5.077 1.00 94.19 89 ASP A C 1
ATOM 689 O O . ASP A 1 89 ? -20.304 5.985 6.157 1.00 94.19 89 ASP A O 1
ATOM 693 N N . ALA A 1 90 ? -20.753 5.853 3.971 1.00 93.69 90 ALA A N 1
ATOM 694 C CA . ALA A 1 90 ? -21.545 7.082 3.936 1.00 93.69 90 ALA A CA 1
ATOM 695 C C . ALA A 1 90 ? -22.835 7.016 4.779 1.00 93.69 90 ALA A C 1
ATOM 697 O O . ALA A 1 90 ? -23.436 8.051 5.064 1.00 93.69 90 ALA A O 1
ATOM 698 N N . ARG A 1 91 ? -23.296 5.815 5.147 1.00 95.06 91 ARG A N 1
ATOM 699 C CA . ARG A 1 91 ? -24.535 5.585 5.899 1.00 95.06 91 ARG A CA 1
ATOM 700 C C . ARG A 1 91 ? -24.260 5.408 7.387 1.00 95.06 91 ARG A C 1
ATOM 702 O O . ARG A 1 91 ? -25.003 5.958 8.194 1.00 95.06 91 ARG A O 1
ATOM 709 N N . THR A 1 92 ? -23.226 4.652 7.749 1.00 95.50 92 THR A N 1
ATOM 710 C CA . THR A 1 92 ? -22.905 4.326 9.150 1.00 95.50 92 THR A CA 1
ATOM 711 C C . THR A 1 92 ? -21.781 5.182 9.724 1.00 95.50 92 THR A C 1
ATOM 713 O O . THR A 1 92 ? -21.618 5.236 10.938 1.00 95.50 92 THR A O 1
ATOM 716 N N . SER A 1 93 ? -21.024 5.885 8.874 1.00 93.81 93 SER A N 1
ATOM 717 C CA . SER A 1 93 ? -19.772 6.570 9.227 1.00 93.81 93 SER A CA 1
ATOM 718 C C . SER A 1 93 ? -18.667 5.647 9.754 1.00 93.81 93 SER A C 1
ATOM 720 O O . SER A 1 93 ? -17.631 6.150 10.200 1.00 93.81 93 SER A O 1
ATOM 722 N N . GLU A 1 94 ? -18.855 4.326 9.683 1.00 94.62 94 GLU A N 1
ATOM 723 C CA . GLU A 1 94 ? -17.859 3.338 10.089 1.00 94.62 94 GLU A CA 1
ATOM 724 C C . GLU A 1 94 ? -16.685 3.327 9.111 1.00 94.62 94 GLU A C 1
ATOM 726 O O . GLU A 1 94 ? -16.853 3.500 7.903 1.00 94.62 94 GLU A O 1
ATOM 731 N N . LEU A 1 95 ? -15.485 3.132 9.653 1.00 94.75 95 LEU A N 1
ATOM 732 C CA . LEU A 1 95 ? -14.253 3.035 8.881 1.00 94.75 95 LEU A CA 1
ATOM 733 C C . LEU A 1 95 ? -13.948 1.573 8.575 1.00 94.75 95 LEU A C 1
ATOM 735 O O . LEU A 1 95 ? -13.954 0.746 9.484 1.00 94.75 95 LEU A O 1
ATOM 739 N N . SER A 1 96 ? -13.610 1.265 7.326 1.00 93.69 96 SER A N 1
ATOM 740 C CA . SER A 1 96 ? -13.130 -0.060 6.931 1.00 93.69 96 SER A CA 1
ATOM 741 C C . SER A 1 96 ? -11.906 0.055 6.035 1.00 93.69 96 SER A C 1
ATOM 743 O O . SER A 1 96 ? -11.826 0.965 5.217 1.00 93.69 96 SER A O 1
ATOM 745 N N . LEU A 1 97 ? -10.948 -0.863 6.168 1.00 94.06 97 LEU A N 1
ATOM 746 C CA . LEU A 1 97 ? -9.729 -0.834 5.368 1.00 94.06 97 LEU A CA 1
ATOM 747 C C . LEU A 1 97 ? -10.065 -0.970 3.875 1.00 94.06 97 LEU A C 1
ATOM 749 O O . LEU A 1 97 ? -10.591 -2.007 3.444 1.00 94.06 97 LEU A O 1
ATOM 753 N N . GLY A 1 98 ? -9.750 0.081 3.119 1.00 93.00 98 GLY A N 1
ATOM 754 C CA . GLY A 1 98 ? -9.940 0.185 1.674 1.00 93.00 98 GLY A CA 1
ATOM 755 C C . GLY A 1 98 ? -8.666 -0.140 0.903 1.00 93.00 98 GLY A C 1
ATOM 756 O O . GLY A 1 98 ? -8.701 -0.934 -0.042 1.00 93.00 98 GLY A O 1
ATOM 757 N N . ALA A 1 99 ? -7.530 0.410 1.349 1.00 94.00 99 ALA A N 1
ATOM 758 C CA . ALA A 1 99 ? -6.236 0.201 0.707 1.00 94.00 99 ALA A CA 1
ATOM 759 C C . ALA A 1 99 ? -5.041 0.255 1.673 1.00 94.00 99 ALA A C 1
ATOM 761 O O . ALA A 1 99 ? -5.106 0.845 2.750 1.00 94.00 99 ALA A O 1
ATOM 762 N N . ILE A 1 100 ? -3.922 -0.333 1.254 1.00 93.12 100 ILE A N 1
ATOM 763 C CA . ILE A 1 100 ? -2.607 -0.211 1.880 1.00 93.12 100 ILE A CA 1
ATOM 764 C C . ILE A 1 100 ? -1.609 0.223 0.815 1.00 93.12 100 ILE A C 1
ATOM 766 O O . ILE A 1 100 ? -1.449 -0.443 -0.204 1.00 93.12 100 ILE A O 1
ATOM 770 N N . HIS A 1 101 ? -0.912 1.314 1.082 1.00 93.56 101 HIS A N 1
ATOM 771 C CA . HIS A 1 101 ? 0.152 1.847 0.251 1.00 93.56 101 HIS A CA 1
ATOM 772 C C . HIS A 1 101 ? 1.503 1.499 0.857 1.00 93.56 101 HIS A C 1
ATOM 774 O O . HIS A 1 101 ? 1.725 1.679 2.057 1.00 93.56 101 HIS A O 1
ATOM 780 N N . LEU A 1 102 ? 2.412 1.035 0.015 1.00 91.12 102 LEU A N 1
ATOM 781 C CA . LEU A 1 102 ? 3.725 0.551 0.391 1.00 91.12 102 LEU A CA 1
ATOM 782 C C . LEU A 1 102 ? 4.791 1.290 -0.414 1.00 91.12 102 LEU A C 1
ATOM 784 O O . LEU A 1 102 ? 4.831 1.180 -1.638 1.00 91.12 102 LEU A O 1
ATOM 788 N N . THR A 1 103 ? 5.677 2.017 0.267 1.00 90.06 103 THR A N 1
ATOM 789 C CA . THR A 1 103 ? 6.779 2.772 -0.357 1.00 90.06 103 THR A CA 1
ATOM 790 C C . THR A 1 103 ? 8.089 2.591 0.415 1.00 90.06 103 THR A C 1
ATOM 792 O O . THR A 1 103 ? 8.085 2.222 1.592 1.00 90.06 103 THR A O 1
ATOM 795 N N . GLY A 1 104 ? 9.227 2.882 -0.224 1.00 84.31 104 GLY A N 1
ATOM 796 C CA . GLY A 1 104 ? 10.556 2.861 0.404 1.00 84.31 104 GLY A CA 1
ATOM 797 C C . GLY A 1 104 ? 11.426 1.673 -0.018 1.00 84.31 104 GLY A C 1
ATOM 798 O O . GLY A 1 104 ? 11.341 1.217 -1.155 1.00 84.31 104 GLY A O 1
ATOM 799 N N . SER A 1 105 ? 12.310 1.198 0.868 1.00 68.75 105 SER A N 1
ATOM 800 C CA . SER A 1 105 ? 13.212 0.071 0.576 1.00 68.75 105 SER A CA 1
ATOM 801 C C . SER A 1 105 ? 12.634 -1.272 1.044 1.00 68.75 105 SER A C 1
ATOM 803 O O . SER A 1 105 ? 11.960 -1.377 2.065 1.00 68.75 105 SER A O 1
ATOM 805 N N . SER A 1 106 ? 12.901 -2.317 0.262 1.00 58.38 106 SER A N 1
ATOM 806 C CA . SER A 1 106 ? 12.191 -3.604 0.199 1.00 58.38 106 SER A CA 1
ATOM 807 C C . SER A 1 106 ? 12.201 -4.497 1.452 1.00 58.38 106 SER A C 1
ATOM 809 O O . SER A 1 106 ? 11.490 -5.500 1.474 1.00 58.38 106 SER A O 1
ATOM 811 N N . MET A 1 107 ? 12.965 -4.188 2.504 1.00 55.44 107 MET A N 1
ATOM 812 C CA . MET A 1 107 ? 13.240 -5.172 3.566 1.00 55.44 107 MET A CA 1
ATOM 813 C C . MET A 1 107 ? 12.140 -5.362 4.629 1.00 55.44 107 MET A C 1
ATOM 815 O O . MET A 1 107 ? 11.915 -6.515 5.000 1.00 55.44 107 MET A O 1
ATOM 819 N N . PRO A 1 108 ? 11.383 -4.344 5.090 1.00 56.22 108 PRO A N 1
ATOM 820 C CA . PRO A 1 108 ? 10.287 -4.587 6.037 1.00 56.22 108 PRO A CA 1
ATOM 821 C C . PRO A 1 108 ? 9.096 -5.323 5.406 1.00 56.22 108 PRO A C 1
ATOM 823 O O . PRO A 1 108 ? 8.241 -5.854 6.108 1.00 56.22 108 PRO A O 1
ATOM 826 N N . MET A 1 109 ? 9.024 -5.376 4.072 1.00 61.31 109 MET A N 1
ATOM 827 C CA . MET A 1 109 ? 7.797 -5.775 3.387 1.00 61.31 109 MET A CA 1
ATOM 828 C C . MET A 1 109 ? 7.632 -7.269 3.134 1.00 61.31 109 MET A C 1
ATOM 830 O O . MET A 1 109 ? 6.565 -7.689 2.689 1.00 61.31 109 MET A O 1
ATOM 834 N N . ARG A 1 110 ? 8.642 -8.093 3.442 1.00 61.03 110 ARG A N 1
ATOM 835 C CA . ARG A 1 110 ? 8.523 -9.559 3.327 1.00 61.03 110 ARG A CA 1
ATOM 836 C C . ARG A 1 110 ? 7.347 -10.115 4.136 1.00 61.03 110 ARG A C 1
ATOM 838 O O . ARG A 1 110 ? 6.814 -11.162 3.788 1.00 61.03 110 ARG A O 1
ATOM 845 N N . GLN A 1 111 ? 6.910 -9.395 5.170 1.00 63.31 111 GLN A N 1
ATOM 846 C CA . GLN A 1 111 ? 5.749 -9.761 5.978 1.00 63.31 111 GLN A CA 1
ATOM 847 C C . GLN A 1 111 ? 4.408 -9.649 5.242 1.00 63.31 111 GLN A C 1
ATOM 849 O O . GLN A 1 111 ? 3.456 -10.319 5.632 1.00 63.31 111 GLN A O 1
ATOM 854 N N . PHE A 1 112 ? 4.307 -8.847 4.177 1.00 68.69 112 PHE A N 1
ATOM 855 C CA . PHE A 1 112 ? 3.045 -8.71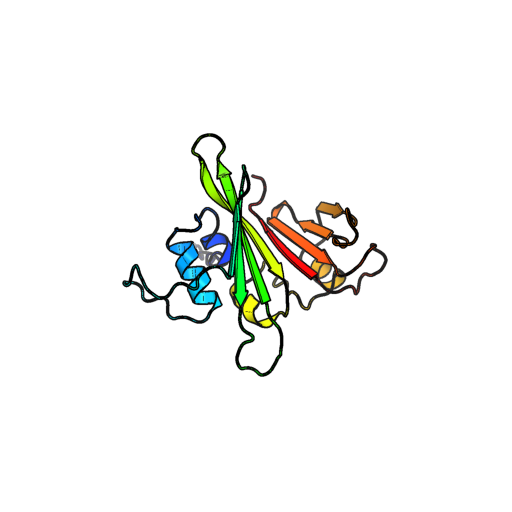2 3.449 1.00 68.69 112 PHE A CA 1
ATOM 856 C C . PHE A 1 112 ? 2.725 -9.923 2.569 1.00 68.69 112 PHE A C 1
ATOM 858 O O . PHE A 1 112 ? 1.582 -10.026 2.142 1.00 68.69 112 PHE A O 1
ATOM 865 N N . ALA A 1 113 ? 3.687 -10.825 2.307 1.00 74.19 113 ALA A N 1
ATOM 866 C CA . ALA A 1 113 ? 3.528 -11.983 1.417 1.00 74.19 113 ALA A CA 1
ATOM 867 C C . ALA A 1 113 ? 2.720 -11.627 0.152 1.00 74.19 113 ALA A C 1
ATOM 869 O O . ALA A 1 113 ? 1.639 -12.169 -0.093 1.00 74.19 113 ALA A O 1
ATOM 870 N N . LEU A 1 114 ? 3.211 -10.628 -0.590 1.00 78.19 114 LEU A N 1
ATOM 871 C CA . LEU A 1 114 ? 2.477 -10.007 -1.689 1.00 78.19 114 LEU A CA 1
ATOM 872 C C . LEU A 1 114 ? 2.136 -11.031 -2.788 1.00 78.19 114 LEU A C 1
ATOM 874 O O . LEU A 1 114 ? 2.939 -11.936 -3.049 1.00 78.19 114 LEU A O 1
ATOM 878 N N . PRO A 1 115 ? 0.979 -10.903 -3.468 1.00 78.69 115 PRO A N 1
ATOM 879 C CA . PRO A 1 115 ? 0.615 -11.819 -4.543 1.00 78.69 115 PRO A CA 1
ATOM 880 C C . PRO A 1 115 ? 1.689 -11.865 -5.635 1.00 78.69 115 PRO A C 1
ATOM 882 O O . PRO A 1 115 ? 2.297 -10.850 -5.969 1.00 78.69 115 PRO A O 1
ATOM 885 N N . GLY A 1 116 ? 1.955 -13.057 -6.171 1.00 79.44 116 GLY A N 1
ATOM 886 C CA . GLY A 1 116 ? 3.017 -13.254 -7.165 1.00 79.44 116 GLY A CA 1
ATOM 887 C C . GLY A 1 116 ? 4.437 -13.028 -6.631 1.00 79.44 116 GLY A C 1
ATOM 888 O O . GLY A 1 116 ? 5.368 -12.966 -7.429 1.00 79.44 116 GLY A O 1
ATOM 889 N N . ASN A 1 117 ? 4.615 -12.917 -5.307 1.00 85.19 117 ASN A N 1
ATOM 890 C CA . ASN A 1 117 ? 5.885 -12.592 -4.651 1.00 85.19 117 ASN A CA 1
ATOM 891 C C . ASN A 1 117 ? 6.514 -11.291 -5.177 1.00 85.19 117 ASN A C 1
ATOM 893 O O . ASN A 1 117 ? 7.736 -11.197 -5.288 1.00 85.19 117 ASN A O 1
ATOM 897 N N . ILE A 1 118 ? 5.688 -10.304 -5.541 1.00 87.38 118 ILE A N 1
ATOM 898 C CA . ILE A 1 118 ? 6.194 -9.003 -5.986 1.00 87.38 118 ILE A CA 1
ATOM 899 C C . ILE A 1 118 ? 6.915 -8.280 -4.841 1.00 87.38 118 ILE A C 1
ATOM 901 O O . ILE A 1 118 ? 6.537 -8.397 -3.678 1.00 87.38 118 ILE A O 1
ATOM 905 N N . GLU A 1 119 ? 7.946 -7.504 -5.170 1.00 87.31 119 GLU A N 1
ATOM 906 C CA . GLU A 1 119 ? 8.740 -6.733 -4.208 1.00 87.31 119 GLU A CA 1
ATOM 907 C C . GLU A 1 119 ? 8.996 -5.318 -4.744 1.00 87.31 119 GLU A C 1
ATOM 909 O O . GLU A 1 119 ? 9.124 -5.137 -5.951 1.00 87.31 119 GLU A O 1
ATOM 914 N N . LEU A 1 120 ? 9.165 -4.316 -3.864 1.00 86.31 120 LEU A N 1
ATOM 915 C CA . LEU A 1 120 ? 9.513 -2.934 -4.268 1.00 86.31 120 LEU A CA 1
ATOM 916 C C . LEU A 1 120 ? 10.826 -2.832 -5.066 1.00 86.31 120 LEU A C 1
ATOM 918 O O . LEU A 1 120 ? 11.050 -1.853 -5.767 1.00 86.31 120 LEU A O 1
ATOM 922 N N . SER A 1 121 ? 11.704 -3.827 -4.951 1.00 87.50 121 SER A N 1
ATOM 923 C CA . SER A 1 121 ? 12.967 -3.924 -5.689 1.00 87.50 121 SER A CA 1
ATOM 924 C C . SER A 1 121 ? 12.786 -4.320 -7.160 1.00 87.50 121 SER A C 1
ATOM 926 O O . SER A 1 121 ? 13.745 -4.230 -7.927 1.00 87.50 121 SER A O 1
ATOM 928 N N . MET A 1 122 ? 11.596 -4.785 -7.554 1.00 91.62 122 MET A N 1
ATOM 929 C CA . MET A 1 122 ? 11.335 -5.251 -8.912 1.00 91.62 122 MET A CA 1
ATOM 930 C C . MET A 1 122 ? 11.228 -4.100 -9.918 1.00 91.62 122 MET A C 1
ATOM 932 O O . MET A 1 122 ? 10.952 -2.948 -9.576 1.00 91.62 122 MET A O 1
ATOM 936 N N . THR A 1 123 ? 11.416 -4.429 -11.194 1.00 94.19 123 THR A N 1
ATOM 937 C CA . THR A 1 123 ? 11.088 -3.556 -12.325 1.00 94.19 123 THR A CA 1
ATOM 938 C C . THR A 1 123 ? 9.670 -3.802 -12.831 1.00 94.19 123 THR A C 1
ATOM 940 O O . THR A 1 123 ? 9.095 -4.870 -12.609 1.00 94.19 123 THR A O 1
ATOM 943 N N . GLY A 1 124 ? 9.120 -2.854 -13.596 1.00 93.06 124 GLY A N 1
ATOM 944 C CA . GLY A 1 124 ? 7.825 -3.029 -14.261 1.00 93.06 124 GLY A CA 1
ATOM 945 C C . GLY A 1 124 ? 7.746 -4.318 -15.092 1.00 93.06 124 GLY A C 1
ATOM 946 O O . GLY A 1 124 ? 6.768 -5.058 -14.991 1.00 93.06 124 GLY A O 1
ATOM 947 N N . ARG A 1 125 ? 8.811 -4.654 -15.836 1.00 95.00 125 ARG A N 1
ATOM 948 C CA . ARG A 1 125 ? 8.896 -5.916 -16.593 1.00 95.00 125 ARG A CA 1
ATOM 949 C C . ARG A 1 125 ? 8.800 -7.151 -15.696 1.00 95.00 125 ARG A C 1
ATOM 951 O O . ARG A 1 125 ? 8.126 -8.111 -16.059 1.00 95.00 125 ARG A O 1
ATOM 958 N N . GLN A 1 126 ? 9.478 -7.146 -14.549 1.00 95.06 126 GLN A N 1
ATOM 959 C CA . GLN A 1 126 ? 9.454 -8.273 -13.612 1.00 95.06 126 GLN A CA 1
ATOM 960 C C . GLN A 1 126 ? 8.067 -8.463 -12.993 1.00 95.06 126 GLN A C 1
ATOM 962 O O . GLN A 1 126 ? 7.616 -9.599 -12.871 1.00 95.06 126 GLN A O 1
ATOM 967 N N . VAL A 1 127 ? 7.361 -7.372 -12.682 1.00 93.88 127 VAL A N 1
ATOM 968 C CA . VAL A 1 127 ? 5.979 -7.436 -12.180 1.00 93.88 127 VAL A CA 1
ATOM 969 C C . VAL A 1 127 ? 5.049 -8.061 -13.218 1.00 93.88 127 VAL A C 1
ATOM 971 O O . VAL A 1 127 ? 4.305 -8.979 -12.886 1.00 93.88 127 VAL A O 1
ATOM 974 N N . VAL A 1 128 ? 5.120 -7.628 -14.481 1.00 95.00 128 VAL A N 1
ATOM 975 C CA . VAL A 1 128 ? 4.302 -8.211 -15.563 1.00 95.00 128 VAL A CA 1
ATOM 976 C C . VAL A 1 128 ? 4.641 -9.688 -15.780 1.00 95.00 128 VAL A C 1
ATOM 978 O O . VAL A 1 128 ? 3.745 -10.502 -15.979 1.00 95.00 128 VAL A O 1
ATOM 981 N N . ALA A 1 129 ? 5.916 -10.072 -15.683 1.00 94.75 129 ALA A N 1
ATOM 982 C CA . ALA A 1 129 ? 6.308 -11.479 -15.758 1.00 94.75 129 ALA A CA 1
ATOM 983 C C . ALA A 1 129 ? 5.742 -12.320 -14.595 1.00 94.75 129 ALA A C 1
ATOM 985 O O . ALA A 1 129 ? 5.454 -13.500 -14.788 1.00 94.75 129 ALA A O 1
ATOM 986 N N . ALA A 1 130 ? 5.575 -11.726 -13.408 1.00 93.12 130 ALA A N 1
ATOM 987 C CA . ALA A 1 130 ? 5.049 -12.396 -12.221 1.00 93.12 130 ALA A CA 1
ATOM 988 C C . ALA A 1 130 ? 3.510 -12.461 -12.180 1.00 93.12 130 ALA A C 1
ATOM 990 O O . ALA A 1 130 ? 2.955 -13.470 -11.745 1.00 93.12 130 ALA A O 1
ATOM 991 N N . LEU A 1 131 ? 2.820 -11.402 -12.616 1.00 93.00 131 LEU A N 1
ATOM 992 C CA . LEU A 1 131 ? 1.363 -11.245 -12.485 1.00 93.00 131 LEU A CA 1
ATOM 993 C C . LEU A 1 131 ? 0.588 -11.399 -13.804 1.00 93.00 131 LEU A C 1
ATOM 995 O O . LEU A 1 131 ? -0.637 -11.508 -13.786 1.00 93.00 131 LEU A O 1
ATOM 999 N N . GLY A 1 132 ? 1.273 -11.410 -14.947 1.00 95.12 132 GLY A N 1
ATOM 1000 C CA . GLY A 1 132 ? 0.658 -11.282 -16.268 1.00 95.12 132 GLY A CA 1
ATOM 1001 C C . GLY A 1 132 ? 0.352 -9.827 -16.640 1.00 95.12 132 GLY A C 1
ATOM 1002 O O . GLY A 1 132 ? 0.739 -8.888 -15.943 1.00 95.12 132 GLY A O 1
ATOM 1003 N N . GLU A 1 133 ? -0.349 -9.626 -17.758 1.00 96.44 133 GLU A N 1
ATOM 1004 C CA . GLU A 1 133 ? -0.729 -8.283 -18.220 1.00 96.44 133 GLU A CA 1
ATOM 1005 C C . GLU A 1 133 ? -1.727 -7.613 -17.256 1.00 96.44 133 GLU A C 1
ATOM 1007 O O . GLU A 1 133 ? -2.691 -8.264 -16.841 1.00 96.44 133 GLU A O 1
ATOM 1012 N N . PRO A 1 134 ? -1.541 -6.324 -16.918 1.00 95.81 134 PRO A N 1
ATOM 1013 C CA . PRO A 1 134 ? -2.489 -5.588 -16.085 1.00 95.81 134 PRO A CA 1
ATOM 1014 C C . PRO A 1 134 ? -3.776 -5.281 -16.860 1.00 95.81 134 PRO A C 1
ATOM 1016 O O . PRO A 1 134 ? -3.741 -5.073 -18.077 1.00 95.81 134 PRO A O 1
ATOM 1019 N N . GLU A 1 135 ? -4.917 -5.186 -16.171 1.00 96.62 135 GLU A N 1
ATOM 1020 C CA . GLU A 1 135 ? -6.176 -4.807 -16.828 1.00 96.62 135 GLU A CA 1
ATOM 1021 C C . GLU A 1 135 ? -6.273 -3.300 -17.081 1.00 96.62 135 GLU A C 1
ATOM 1023 O O . GLU A 1 135 ? -6.938 -2.877 -18.030 1.00 96.62 135 GLU A O 1
ATOM 1028 N N . ARG A 1 136 ? -5.597 -2.480 -16.266 1.00 95.50 136 ARG A N 1
ATOM 1029 C CA . ARG A 1 136 ? -5.547 -1.026 -16.450 1.00 95.50 136 ARG A CA 1
ATOM 1030 C C . ARG A 1 136 ? -4.130 -0.485 -16.362 1.00 95.50 136 ARG A C 1
ATOM 1032 O O . ARG A 1 136 ? -3.271 -1.000 -15.649 1.00 95.50 136 ARG A O 1
ATOM 1039 N N . LYS A 1 137 ? -3.913 0.591 -17.109 1.00 94.38 137 LYS A N 1
ATOM 1040 C CA . LYS A 1 137 ? -2.673 1.358 -17.173 1.00 94.38 137 LYS A CA 1
ATOM 1041 C C . LYS A 1 137 ? -3.046 2.836 -17.145 1.00 94.38 137 LYS A C 1
ATOM 1043 O O . LYS A 1 137 ? -4.031 3.224 -17.775 1.00 94.38 137 LYS A O 1
ATOM 1048 N N . GLY A 1 138 ? -2.265 3.661 -16.462 1.00 91.81 138 GLY A N 1
ATOM 1049 C CA . GLY A 1 138 ? -2.437 5.109 -16.498 1.00 91.81 138 GLY A CA 1
ATOM 1050 C C . GLY A 1 138 ? -1.122 5.863 -16.428 1.00 91.81 138 GLY A C 1
ATOM 1051 O O . GLY A 1 138 ? -0.087 5.330 -16.033 1.00 91.81 138 GLY A O 1
ATOM 1052 N N . GLY A 1 139 ? -1.174 7.103 -16.900 1.00 86.94 139 GLY A N 1
ATOM 1053 C CA . GLY A 1 139 ? -0.029 8.000 -16.942 1.00 86.94 139 GLY A CA 1
ATOM 1054 C C . GLY A 1 139 ? -0.005 8.983 -15.773 1.00 86.94 139 GLY A C 1
ATOM 1055 O O . GLY A 1 139 ? -0.972 9.057 -15.006 1.00 86.94 139 GLY A O 1
ATOM 1056 N N . PRO A 1 140 ? 1.076 9.771 -15.674 1.00 77.75 140 PRO A N 1
ATOM 1057 C CA . PRO A 1 140 ? 1.194 10.840 -14.694 1.00 77.75 140 PRO A CA 1
ATOM 1058 C C . PRO A 1 140 ? -0.009 11.792 -14.781 1.00 77.75 140 PRO A C 1
ATOM 1060 O O . PRO A 1 140 ? -0.269 12.391 -15.824 1.00 77.75 140 PRO A O 1
ATOM 1063 N N . THR A 1 141 ? -0.740 11.955 -13.679 1.00 70.00 141 THR A N 1
ATOM 1064 C CA . THR A 1 141 ? -1.794 12.977 -13.531 1.00 70.00 141 THR A CA 1
ATOM 1065 C C . THR A 1 141 ? -1.253 14.263 -12.905 1.00 70.00 141 THR A C 1
ATOM 1067 O O . THR A 1 141 ? -1.895 15.311 -12.951 1.00 70.00 141 THR A O 1
ATOM 1070 N N . SER A 1 142 ? -0.045 14.196 -12.343 1.00 70.88 142 SER A N 1
ATOM 1071 C CA . SER A 1 142 ? 0.729 15.309 -11.806 1.00 70.88 142 SER A CA 1
ATOM 1072 C C . SER A 1 142 ? 2.228 15.029 -11.952 1.00 70.88 142 SER A C 1
ATOM 1074 O O . SER A 1 142 ? 2.636 13.898 -12.212 1.00 70.88 142 SER A O 1
ATOM 1076 N N . SER A 1 143 ? 3.069 16.035 -11.704 1.00 65.31 143 SER A N 1
ATOM 1077 C CA . SER A 1 143 ? 4.527 15.850 -11.615 1.00 65.31 143 SER A CA 1
ATOM 1078 C C . SER A 1 143 ? 4.958 14.913 -10.479 1.00 65.31 143 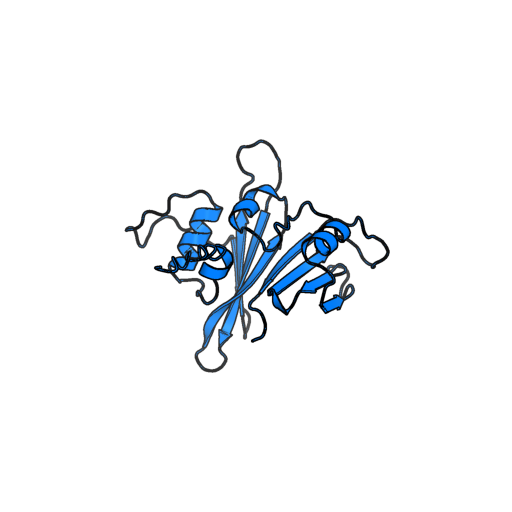SER A C 1
ATOM 1080 O O . SER A 1 143 ? 6.109 14.486 -10.444 1.00 65.31 143 SER A O 1
ATOM 1082 N N . ALA A 1 144 ? 4.052 14.607 -9.547 1.00 67.81 144 ALA A N 1
ATOM 1083 C CA . ALA A 1 144 ? 4.302 13.766 -8.387 1.00 67.81 144 ALA A CA 1
ATOM 1084 C C . ALA A 1 144 ? 3.807 12.322 -8.556 1.00 67.81 144 ALA A C 1
ATOM 1086 O O . ALA A 1 144 ? 3.981 11.544 -7.623 1.00 67.81 144 ALA A O 1
ATOM 1087 N N . SER A 1 145 ? 3.226 11.952 -9.700 1.00 75.31 145 SER A N 1
ATOM 1088 C CA . SER A 1 145 ? 2.748 10.594 -10.015 1.00 75.31 145 SER A CA 1
ATOM 1089 C C . SER A 1 145 ? 3.501 10.050 -11.224 1.00 75.31 145 SER A C 1
ATOM 1091 O O . SER A 1 145 ? 3.627 10.774 -12.206 1.00 75.31 145 SER A O 1
ATOM 1093 N N . GLY A 1 146 ? 3.984 8.814 -11.170 1.00 85.94 146 GLY A N 1
ATOM 1094 C CA . GLY A 1 146 ? 4.543 8.100 -12.315 1.00 85.94 146 GLY A CA 1
ATOM 1095 C C . GLY A 1 146 ? 3.475 7.392 -13.152 1.00 85.94 146 GLY A C 1
ATOM 1096 O O . GLY A 1 146 ? 2.270 7.558 -12.943 1.00 85.94 146 GLY A O 1
ATOM 1097 N N . VAL A 1 147 ? 3.924 6.575 -14.106 1.00 93.06 147 VAL A N 1
ATOM 1098 C CA . VAL A 1 147 ? 3.055 5.594 -14.772 1.00 93.06 147 VAL A CA 1
ATOM 1099 C C . VAL A 1 147 ? 2.688 4.467 -13.810 1.00 93.06 147 VAL A C 1
ATOM 1101 O O . VAL A 1 147 ? 3.504 4.046 -12.986 1.00 93.06 147 VAL A O 1
ATOM 1104 N N . TRP A 1 148 ? 1.466 3.954 -13.920 1.00 95.25 148 TRP A N 1
ATOM 1105 C CA . TRP A 1 148 ? 0.957 2.918 -13.024 1.00 95.25 148 TRP A CA 1
ATOM 1106 C C . TRP A 1 148 ? 0.184 1.831 -13.761 1.00 95.25 148 TRP A C 1
ATOM 1108 O O . TRP A 1 148 ? -0.487 2.084 -14.764 1.00 95.25 148 TRP A O 1
ATOM 1118 N N . MET A 1 149 ? 0.262 0.612 -13.234 1.00 95.88 149 MET A N 1
ATOM 1119 C CA . MET A 1 149 ? -0.433 -0.584 -13.716 1.00 95.88 149 MET A CA 1
ATOM 1120 C C . MET A 1 149 ? -1.322 -1.139 -12.609 1.00 95.88 149 MET A C 1
ATOM 1122 O O . MET A 1 149 ? -0.906 -1.136 -11.452 1.00 95.88 149 MET A O 1
ATOM 1126 N N . ALA A 1 150 ? -2.507 -1.639 -12.948 1.00 95.88 150 ALA A N 1
ATOM 1127 C CA . ALA A 1 150 ? -3.422 -2.239 -11.985 1.00 95.88 150 ALA A CA 1
ATOM 1128 C C . ALA A 1 150 ? -3.893 -3.630 -12.427 1.00 95.88 150 ALA A C 1
ATOM 1130 O O . ALA A 1 150 ? -4.271 -3.828 -13.586 1.00 95.88 150 ALA A O 1
ATOM 1131 N N . TRP A 1 151 ? -3.873 -4.555 -11.465 1.00 94.69 151 TRP A N 1
ATOM 1132 C CA . TRP A 1 151 ? -4.463 -5.885 -11.521 1.00 94.69 151 TRP A CA 1
ATOM 1133 C C . TRP A 1 151 ? -5.733 -5.914 -10.655 1.00 94.69 151 TRP A C 1
ATOM 1135 O O . TRP A 1 151 ? -5.708 -6.410 -9.521 1.00 94.69 151 TRP A O 1
ATOM 1145 N N . ASP A 1 152 ? -6.827 -5.338 -11.159 1.00 91.88 152 ASP A N 1
ATOM 1146 C CA . ASP A 1 152 ? -8.071 -5.054 -10.424 1.00 91.88 152 ASP A CA 1
ATOM 1147 C C . ASP A 1 152 ? -8.672 -6.322 -9.802 1.00 91.88 152 ASP A C 1
ATOM 1149 O O . ASP A 1 152 ? -9.150 -6.300 -8.668 1.00 91.88 152 ASP A O 1
ATOM 1153 N N . ARG A 1 153 ? -8.580 -7.459 -10.506 1.00 88.44 153 ARG A N 1
ATOM 1154 C CA . ARG A 1 153 ? -9.069 -8.757 -10.003 1.00 88.44 153 ARG A CA 1
ATOM 1155 C C . ARG A 1 153 ? -8.320 -9.242 -8.767 1.00 88.44 153 ARG A C 1
ATOM 1157 O O . ARG A 1 153 ? -8.889 -9.959 -7.951 1.00 88.44 153 ARG A O 1
ATOM 1164 N N . THR A 1 154 ? -7.046 -8.884 -8.650 1.00 87.25 154 THR A N 1
ATOM 1165 C CA . THR A 1 154 ? -6.209 -9.232 -7.495 1.00 87.25 154 THR A CA 1
ATOM 1166 C C . THR A 1 154 ? -6.085 -8.095 -6.488 1.00 87.25 154 THR A C 1
ATOM 1168 O O . THR A 1 154 ? -5.489 -8.297 -5.437 1.00 87.25 154 THR A O 1
ATOM 1171 N N . GLY A 1 155 ? -6.639 -6.915 -6.788 1.00 91.00 155 GLY A N 1
ATOM 1172 C CA . GLY A 1 155 ? -6.564 -5.756 -5.904 1.00 91.00 155 GLY A CA 1
ATOM 1173 C C . GLY A 1 155 ? -5.155 -5.179 -5.786 1.00 91.00 155 GLY A C 1
ATOM 1174 O O . GLY A 1 155 ? -4.744 -4.793 -4.697 1.00 91.00 155 GLY A O 1
ATOM 1175 N N . ILE A 1 156 ? -4.380 -5.175 -6.876 1.00 92.69 156 ILE A N 1
ATOM 1176 C CA . ILE A 1 156 ? -2.989 -4.699 -6.876 1.00 92.69 156 ILE A CA 1
ATOM 1177 C C . ILE A 1 156 ? -2.865 -3.521 -7.828 1.00 92.69 156 ILE A C 1
ATOM 1179 O O . ILE A 1 156 ? -3.397 -3.546 -8.935 1.00 92.69 156 ILE A O 1
ATOM 1183 N N . GLN A 1 157 ? -2.130 -2.497 -7.423 1.00 95.19 157 GLN A N 1
ATOM 1184 C CA . GLN A 1 157 ? -1.630 -1.453 -8.301 1.00 95.19 157 GLN A CA 1
ATOM 1185 C C . GLN A 1 157 ? -0.152 -1.222 -8.005 1.00 95.19 157 GLN A C 1
ATOM 1187 O O . GLN A 1 157 ? 0.294 -1.290 -6.864 1.00 95.19 157 GLN A O 1
ATOM 1192 N N . VAL A 1 158 ? 0.612 -0.962 -9.056 1.00 94.56 158 VAL A N 1
ATOM 1193 C CA . VAL A 1 158 ? 2.043 -0.689 -8.985 1.00 94.56 158 VAL A CA 1
ATOM 1194 C C . VAL A 1 158 ? 2.309 0.621 -9.705 1.00 94.56 158 VAL A C 1
ATOM 1196 O O . VAL A 1 158 ? 1.976 0.750 -10.884 1.00 94.56 158 VAL A O 1
ATOM 1199 N N . GLU A 1 159 ? 2.921 1.575 -9.011 1.00 94.81 159 GLU A N 1
ATOM 1200 C CA . GLU A 1 159 ? 3.443 2.803 -9.609 1.00 94.81 159 GLU A CA 1
ATOM 1201 C C . GLU A 1 159 ? 4.942 2.648 -9.870 1.00 94.81 159 GLU A C 1
ATOM 1203 O O . GLU A 1 159 ? 5.697 2.212 -8.997 1.00 94.81 159 GLU A O 1
ATOM 1208 N N . LEU A 1 160 ? 5.385 3.010 -11.071 1.00 93.38 160 LEU A N 1
ATOM 1209 C CA . LEU A 1 160 ? 6.785 2.949 -11.472 1.00 93.38 160 LEU A CA 1
ATOM 1210 C C . LEU A 1 160 ? 7.459 4.312 -11.318 1.00 93.38 160 LEU A C 1
ATOM 1212 O O . LEU A 1 160 ? 6.844 5.364 -11.481 1.00 93.38 160 LEU A O 1
ATOM 1216 N N . SER A 1 161 ? 8.768 4.290 -11.084 1.00 91.06 161 SER A N 1
ATOM 1217 C CA . SER A 1 161 ? 9.635 5.474 -11.106 1.00 91.06 161 SER A CA 1
ATOM 1218 C C . SER A 1 161 ? 9.926 5.926 -12.547 1.00 91.06 161 SER A C 1
ATOM 1220 O O . SER A 1 161 ? 11.080 6.054 -12.946 1.00 91.06 161 SER A O 1
ATOM 1222 N N . ALA A 1 162 ? 8.876 6.116 -13.348 1.00 90.19 162 ALA A N 1
ATOM 1223 C CA . ALA A 1 162 ? 8.940 6.529 -14.746 1.00 90.19 162 ALA A CA 1
ATOM 1224 C C . ALA A 1 162 ? 7.774 7.457 -15.101 1.00 90.19 162 ALA A C 1
ATOM 1226 O O . ALA A 1 162 ? 6.700 7.387 -14.506 1.00 90.19 162 ALA A O 1
ATOM 1227 N N . ILE A 1 163 ? 8.000 8.323 -16.089 1.00 87.12 163 ILE A N 1
ATOM 1228 C CA . ILE A 1 163 ? 7.007 9.289 -16.587 1.00 87.12 163 ILE A CA 1
ATOM 1229 C C . ILE A 1 163 ? 6.241 8.778 -17.813 1.00 87.12 163 ILE A C 1
ATOM 1231 O O . ILE A 1 163 ? 5.176 9.304 -18.129 1.00 87.12 163 ILE A O 1
ATOM 1235 N N . ASP A 1 164 ? 6.762 7.749 -18.483 1.00 85.75 164 ASP A N 1
ATOM 1236 C CA . ASP A 1 164 ? 6.154 7.099 -19.639 1.00 85.75 164 ASP A CA 1
ATOM 1237 C C . ASP A 1 164 ? 6.418 5.579 -19.639 1.00 85.75 164 ASP A C 1
ATOM 1239 O O . ASP A 1 164 ? 7.062 5.028 -18.740 1.00 85.75 164 ASP A O 1
ATOM 1243 N N . TRP A 1 165 ? 5.856 4.899 -20.639 1.00 83.94 165 TRP A N 1
ATOM 1244 C CA . TRP A 1 165 ? 5.880 3.443 -20.784 1.00 83.94 165 TRP A CA 1
ATOM 1245 C C . TRP A 1 165 ? 7.125 2.902 -21.496 1.00 83.94 165 TRP A C 1
ATOM 1247 O O . TRP A 1 165 ? 7.292 1.685 -21.570 1.00 83.94 165 TRP A O 1
ATOM 1257 N N . GLU A 1 166 ? 8.012 3.771 -21.986 1.00 84.75 166 GLU A N 1
ATOM 1258 C CA . GLU A 1 166 ? 9.197 3.390 -22.770 1.00 84.75 166 GLU A CA 1
ATOM 1259 C C . GLU A 1 166 ? 10.362 2.918 -21.877 1.00 84.75 166 GLU A C 1
ATOM 1261 O O . GLU A 1 166 ? 11.452 2.590 -22.350 1.00 84.75 166 GLU A O 1
ATOM 1266 N N . HIS A 1 167 ? 10.128 2.834 -20.564 1.00 86.12 167 HIS A N 1
ATOM 1267 C CA . HIS A 1 167 ? 11.104 2.445 -19.551 1.00 86.12 167 HIS A CA 1
ATOM 1268 C C . HIS A 1 167 ? 10.707 1.140 -18.833 1.00 86.12 167 HIS A C 1
ATOM 1270 O O . HIS A 1 167 ? 10.368 1.157 -17.648 1.00 86.12 167 HIS A O 1
ATOM 1276 N N . PRO A 1 168 ? 10.781 -0.030 -19.497 1.00 79.81 168 PRO A N 1
ATOM 1277 C CA . PRO A 1 168 ? 10.377 -1.314 -18.905 1.00 79.81 168 PRO A CA 1
ATOM 1278 C C . PRO A 1 168 ? 11.226 -1.740 -17.695 1.00 79.81 168 PRO A C 1
ATOM 1280 O O . PRO A 1 168 ? 10.791 -2.572 -16.896 1.00 79.81 168 PRO A O 1
ATOM 1283 N N . ASP A 1 169 ? 12.429 -1.180 -17.566 1.00 90.69 169 ASP A N 1
ATOM 1284 C CA . ASP A 1 169 ? 13.359 -1.438 -16.465 1.00 90.69 169 ASP A CA 1
ATOM 1285 C C . ASP A 1 169 ? 13.225 -0.408 -15.325 1.00 90.69 169 ASP A C 1
ATOM 1287 O O . ASP A 1 169 ? 14.027 -0.403 -14.393 1.00 90.69 169 ASP A O 1
ATOM 1291 N N . ALA A 1 170 ? 12.196 0.449 -15.369 1.00 91.25 170 ALA A N 1
ATOM 1292 C CA . ALA A 1 170 ? 11.861 1.342 -14.268 1.00 91.25 170 ALA A CA 1
ATOM 1293 C C . ALA A 1 170 ? 11.495 0.544 -13.011 1.00 91.25 170 ALA A C 1
ATOM 1295 O O . ALA A 1 170 ? 10.710 -0.409 -13.062 1.00 91.25 170 ALA A O 1
ATOM 1296 N N . THR A 1 171 ? 12.063 0.954 -11.880 1.00 91.56 171 THR A N 1
ATOM 1297 C CA . THR A 1 171 ? 11.819 0.348 -10.569 1.00 91.56 171 THR A CA 1
ATOM 1298 C C . THR A 1 171 ? 10.455 0.744 -10.027 1.00 91.56 171 THR A C 1
ATOM 1300 O O . THR A 1 171 ? 9.959 1.844 -10.299 1.00 91.56 171 THR A O 1
ATOM 1303 N N . ILE A 1 172 ? 9.864 -0.121 -9.208 1.00 91.62 172 ILE A N 1
ATOM 1304 C CA . ILE A 1 172 ? 8.648 0.225 -8.478 1.00 91.62 172 ILE A CA 1
ATOM 1305 C C . ILE A 1 172 ? 8.936 1.373 -7.506 1.00 91.62 172 ILE A C 1
ATOM 1307 O O . ILE A 1 172 ? 9.931 1.381 -6.783 1.00 91.62 172 ILE A O 1
ATOM 1311 N N . ARG A 1 173 ? 8.042 2.356 -7.498 1.00 90.62 173 ARG A N 1
ATOM 1312 C CA . ARG A 1 173 ? 7.994 3.435 -6.514 1.00 90.62 173 ARG A CA 1
ATOM 1313 C C . ARG A 1 173 ? 7.054 3.096 -5.361 1.00 90.62 173 ARG A C 1
ATOM 1315 O O . ARG A 1 173 ? 7.372 3.367 -4.204 1.00 90.62 173 ARG A O 1
ATOM 1322 N N . GLU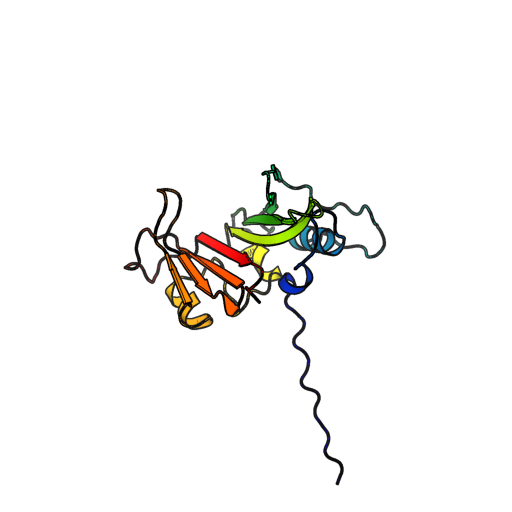 A 1 174 ? 5.897 2.537 -5.697 1.00 92.81 174 GLU A N 1
ATOM 1323 C CA . GLU A 1 174 ? 4.817 2.254 -4.759 1.00 92.81 174 GLU A CA 1
ATOM 1324 C C . GLU A 1 174 ? 4.059 0.990 -5.167 1.00 92.81 174 GLU A C 1
ATOM 1326 O O . GLU A 1 174 ? 3.798 0.765 -6.352 1.00 92.81 174 GLU A O 1
ATOM 1331 N N . ILE A 1 175 ? 3.688 0.181 -4.176 1.00 93.19 175 ILE A N 1
ATOM 1332 C CA . ILE A 1 175 ? 2.716 -0.903 -4.331 1.00 93.19 175 ILE A CA 1
ATOM 1333 C C . ILE A 1 175 ? 1.482 -0.524 -3.524 1.00 93.19 175 ILE A C 1
ATOM 1335 O O . ILE A 1 175 ? 1.582 -0.220 -2.338 1.00 93.19 175 ILE A O 1
ATOM 1339 N N . ILE A 1 176 ? 0.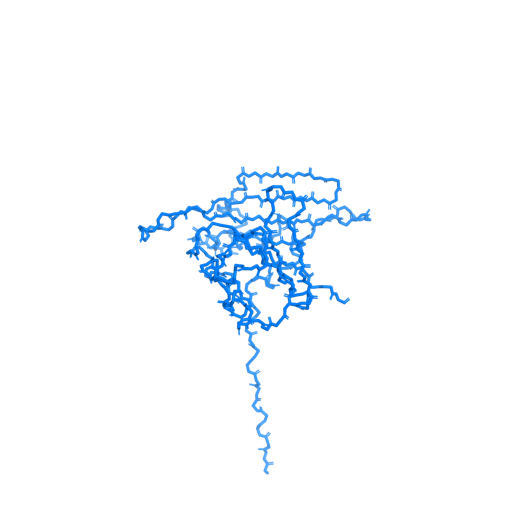321 -0.569 -4.161 1.00 93.50 176 ILE A N 1
ATOM 1340 C CA . ILE A 1 176 ? -0.970 -0.339 -3.527 1.00 93.50 176 ILE A CA 1
ATOM 1341 C C . ILE A 1 176 ? -1.737 -1.650 -3.567 1.00 93.50 176 ILE A C 1
ATOM 1343 O O . ILE A 1 176 ? -1.926 -2.246 -4.627 1.00 93.50 176 ILE A O 1
ATOM 1347 N N . LEU A 1 177 ? -2.183 -2.086 -2.402 1.00 91.75 177 LEU A N 1
ATOM 1348 C CA . LEU A 1 177 ? -3.091 -3.207 -2.247 1.00 91.75 177 LEU A CA 1
ATOM 1349 C C . LEU A 1 177 ? -4.457 -2.650 -1.887 1.00 91.75 177 LEU A C 1
ATOM 1351 O O . LEU A 1 177 ? -4.556 -1.831 -0.980 1.00 91.75 177 LEU A O 1
ATOM 1355 N N . TYR A 1 178 ? -5.508 -3.082 -2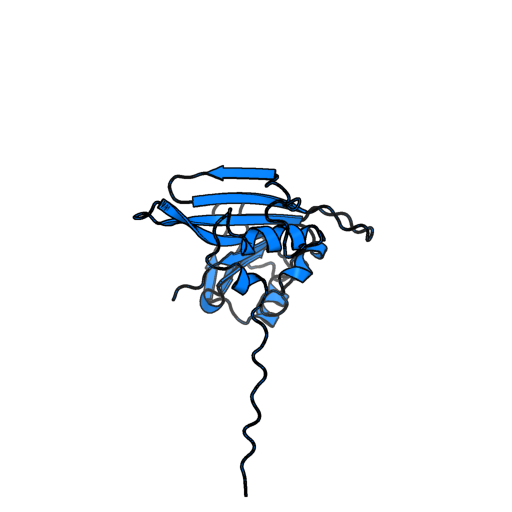.560 1.00 91.75 178 TYR A N 1
ATOM 1356 C CA . TYR A 1 178 ? -6.863 -2.607 -2.309 1.00 91.75 178 TYR A CA 1
ATOM 1357 C C . TYR A 1 178 ? -7.859 -3.750 -2.396 1.00 91.75 178 TYR A C 1
ATOM 1359 O O . TYR A 1 178 ? -7.573 -4.819 -2.935 1.00 91.75 178 TYR A O 1
ATOM 1367 N N . ARG A 1 179 ? -9.046 -3.535 -1.831 1.00 85.81 179 ARG A N 1
ATOM 1368 C CA . ARG A 1 179 ? -10.141 -4.500 -1.931 1.00 85.81 179 ARG A CA 1
ATOM 1369 C C . ARG A 1 179 ? -10.523 -4.679 -3.412 1.00 85.81 179 ARG A C 1
ATOM 1371 O O . ARG A 1 179 ? -10.934 -3.693 -4.025 1.00 85.81 179 ARG A O 1
ATOM 1378 N N . PRO A 1 180 ? -10.423 -5.892 -3.990 1.00 82.75 180 PRO A N 1
ATOM 1379 C CA . PRO A 1 180 ? -10.887 -6.130 -5.351 1.00 82.75 180 PRO A CA 1
ATOM 1380 C C . PRO A 1 180 ? -12.366 -5.762 -5.481 1.00 82.75 180 PRO A C 1
ATOM 1382 O O . PRO A 1 180 ? -13.152 -6.007 -4.560 1.00 82.75 180 PRO A O 1
ATOM 1385 N N . ALA A 1 181 ? -12.747 -5.186 -6.621 1.00 70.62 181 ALA A N 1
ATOM 1386 C CA . ALA A 1 181 ? -14.157 -5.004 -6.936 1.00 70.62 181 ALA A CA 1
ATOM 1387 C C . ALA A 1 181 ? -14.814 -6.390 -7.053 1.00 70.62 181 ALA A C 1
ATOM 1389 O O . ALA A 1 181 ? -14.314 -7.250 -7.782 1.00 70.62 181 ALA A O 1
ATOM 1390 N N . VAL A 1 182 ? -15.885 -6.605 -6.283 1.00 60.53 182 VAL A N 1
ATOM 1391 C CA . VAL A 1 182 ? -16.688 -7.840 -6.298 1.00 60.53 182 VAL A CA 1
ATOM 1392 C C . VAL A 1 182 ? -17.626 -7.843 -7.497 1.00 60.53 182 VAL A C 1
ATOM 1394 O O . VAL A 1 182 ? -18.193 -6.764 -7.786 1.00 60.53 182 VAL A O 1
#